Protein AF-A0A3Q0IW67-F1 (afdb_monomer_lite)

Foldseek 3Di:
DPDLFPDDVVVQDGQFGHDPPDPDTHGDVVRVVSCVVPPDDDPDDQDLVNVLCVVVVVVVVVLVVCVVVCVDVDNVVVDPCVVVVSVVSVVD

InterPro domains:
  IPR050136 Fatty acid oxidation complex subunit alpha [PTHR43612] (8-76)

Sequence (92 aa):
MPFWCPPGRKSGKGYFVYAKGSKARPVNDGALAILKKYSLQPQSALKDEDLQLRMVSRFVNEAVLCLEETILNSPVSFGTRFPLCVSKLVSQ

Structure (mmCIF, N/CA/C/O backbone):
data_AF-A0A3Q0IW67-F1
#
_entry.id   AF-A0A3Q0IW67-F1
#
loop_
_atom_site.group_PDB
_atom_site.id
_atom_site.type_symbol
_atom_site.label_atom_id
_atom_site.label_alt_id
_atom_site.label_comp_id
_atom_site.label_asym_id
_atom_site.label_entity_id
_atom_site.label_seq_id
_atom_site.pdbx_PDB_ins_code
_atom_site.Cartn_x
_atom_site.Cartn_y
_atom_site.Cartn_z
_atom_site.occupancy
_atom_site.B_iso_or_equiv
_atom_site.auth_seq_id
_atom_site.auth_comp_id
_atom_site.auth_asym_id
_atom_site.auth_atom_id
_atom_site.pdbx_PDB_model_num
ATOM 1 N N . MET A 1 1 ? -24.210 -13.305 -4.120 1.00 35.44 1 MET A N 1
ATOM 2 C CA . MET A 1 1 ? -22.859 -13.627 -3.608 1.00 35.44 1 MET A CA 1
ATOM 3 C C . MET A 1 1 ? -22.582 -12.695 -2.440 1.00 35.44 1 MET A C 1
ATOM 5 O O . MET A 1 1 ? -22.736 -11.494 -2.642 1.00 35.44 1 MET A O 1
ATOM 9 N N . PRO A 1 2 ? -22.287 -13.178 -1.222 1.00 48.53 2 PRO A N 1
ATOM 10 C CA . PRO A 1 2 ? -21.975 -12.270 -0.124 1.00 48.53 2 PRO A CA 1
ATOM 11 C C . PRO A 1 2 ? -20.703 -11.494 -0.487 1.00 48.53 2 PRO A C 1
ATOM 13 O O . PRO A 1 2 ? -19.745 -12.068 -0.995 1.00 48.53 2 PRO A O 1
ATOM 16 N N . PHE A 1 3 ? -20.725 -10.177 -0.319 1.00 48.41 3 PHE A N 1
ATOM 17 C CA . PHE A 1 3 ? -19.627 -9.290 -0.690 1.00 48.41 3 PHE A CA 1
ATOM 18 C C . PHE A 1 3 ? -18.551 -9.375 0.403 1.00 48.41 3 PHE A C 1
ATOM 20 O O . PHE A 1 3 ? -18.727 -8.851 1.499 1.00 48.41 3 PHE A O 1
ATOM 27 N N . TRP A 1 4 ? -17.473 -10.115 0.142 1.00 54.91 4 TRP A N 1
ATOM 28 C CA . TRP A 1 4 ? -16.446 -10.459 1.140 1.00 54.91 4 TRP A CA 1
ATOM 29 C C . TRP A 1 4 ? -15.480 -9.319 1.507 1.00 54.91 4 TRP A C 1
ATOM 31 O O . TRP A 1 4 ? -14.717 -9.455 2.459 1.00 54.91 4 TRP A O 1
ATOM 41 N N . CYS A 1 5 ? -15.510 -8.191 0.794 1.00 54.88 5 CYS A N 1
ATOM 42 C CA . CYS A 1 5 ? -14.655 -7.035 1.063 1.00 54.88 5 CYS A CA 1
ATOM 43 C C . CYS A 1 5 ? -15.515 -5.814 1.435 1.00 54.88 5 CYS A C 1
ATOM 45 O O . CYS A 1 5 ? -16.405 -5.468 0.665 1.00 54.88 5 CYS A O 1
ATOM 47 N N . PRO A 1 6 ? -15.294 -5.135 2.576 1.00 64.88 6 PRO A N 1
ATOM 48 C CA . PRO A 1 6 ? -16.049 -3.935 2.934 1.00 64.88 6 PRO A CA 1
ATOM 49 C C . PRO A 1 6 ? -15.910 -2.833 1.865 1.00 64.88 6 PRO A C 1
ATOM 51 O O . PRO A 1 6 ? -14.800 -2.580 1.385 1.00 64.88 6 PRO A O 1
ATOM 54 N N . PRO A 1 7 ? -17.001 -2.153 1.473 1.00 75.31 7 PRO A N 1
ATOM 55 C CA . PRO A 1 7 ? -16.963 -1.174 0.394 1.00 75.31 7 PRO A CA 1
ATOM 56 C C . PRO A 1 7 ? -16.114 0.044 0.793 1.00 75.31 7 PRO A C 1
ATOM 58 O O . PRO A 1 7 ? -16.338 0.656 1.824 1.00 75.31 7 PRO A O 1
ATOM 61 N N . GLY A 1 8 ? -15.114 0.404 -0.015 1.00 83.12 8 GLY A N 1
ATOM 62 C CA . GLY A 1 8 ? -14.054 1.344 0.377 1.00 83.12 8 GLY A CA 1
ATOM 63 C C . GLY A 1 8 ? -14.491 2.784 0.700 1.00 83.12 8 GLY A C 1
ATOM 64 O O . GLY A 1 8 ? -15.654 3.107 0.920 1.00 83.12 8 GLY A O 1
ATOM 65 N N . ARG A 1 9 ? -13.536 3.722 0.694 1.00 83.75 9 ARG A N 1
ATOM 66 C CA . ARG A 1 9 ? -13.757 5.121 1.124 1.00 83.75 9 ARG A CA 1
ATOM 67 C C . ARG A 1 9 ? -14.984 5.807 0.503 1.00 83.75 9 ARG A C 1
ATOM 69 O O . ARG A 1 9 ? -15.624 6.602 1.184 1.00 83.75 9 ARG A O 1
ATOM 76 N N . LYS A 1 10 ? -15.325 5.501 -0.756 1.00 85.19 10 LYS A N 1
ATOM 77 C CA . LYS A 1 10 ? -16.508 6.054 -1.445 1.00 85.19 10 LYS A CA 1
ATOM 78 C C . LYS A 1 10 ? -17.829 5.701 -0.743 1.00 85.19 10 LYS A C 1
ATOM 80 O O . LYS A 1 10 ? -18.756 6.496 -0.784 1.00 85.19 10 LYS A O 1
ATOM 85 N N . SER A 1 11 ? -17.882 4.563 -0.057 1.00 83.06 11 SER A N 1
ATOM 86 C CA . SER A 1 11 ? -19.040 4.082 0.708 1.00 83.06 11 SER A CA 1
ATOM 87 C C . SER A 1 11 ? -18.910 4.338 2.215 1.00 83.06 11 SER A C 1
ATOM 89 O O . SER A 1 11 ? -19.736 3.881 2.998 1.00 83.06 11 SER A O 1
ATOM 91 N N . GLY A 1 12 ? -17.865 5.055 2.643 1.00 82.75 12 GLY A N 1
ATOM 92 C CA . GLY A 1 12 ? -17.653 5.465 4.032 1.00 82.75 12 GLY A CA 1
ATOM 93 C C . GLY A 1 12 ? -17.040 4.409 4.962 1.00 82.75 12 GLY A C 1
ATOM 94 O O . GLY A 1 12 ? -16.644 4.772 6.068 1.00 82.75 12 GLY A O 1
ATOM 95 N N . LYS A 1 13 ? -16.911 3.130 4.565 1.00 84.62 13 LYS A N 1
ATOM 96 C CA . LYS A 1 13 ? -16.449 2.045 5.464 1.00 84.62 13 LYS A CA 1
ATOM 97 C C . LYS A 1 13 ? -15.650 0.934 4.762 1.00 84.62 13 LYS A C 1
ATOM 99 O O . LYS A 1 13 ? -16.221 -0.063 4.342 1.00 84.62 13 LYS A O 1
ATOM 104 N N . GLY A 1 14 ? -14.323 1.056 4.730 1.00 87.81 14 GLY A N 1
ATOM 105 C CA . GLY A 1 14 ? -13.416 0.005 4.242 1.00 87.81 14 GLY A CA 1
ATOM 106 C C . GLY A 1 14 ? -12.705 -0.725 5.388 1.00 87.81 14 GLY A C 1
ATOM 107 O O . GLY A 1 14 ? -13.316 -1.052 6.405 1.00 87.81 14 GLY A O 1
ATOM 108 N N . TYR A 1 15 ? -11.383 -0.888 5.257 1.00 88.50 15 TYR A N 1
ATOM 109 C CA . TYR A 1 15 ? -10.482 -1.242 6.371 1.00 88.50 15 TYR A CA 1
ATOM 110 C C . TYR A 1 15 ? -10.533 -0.225 7.520 1.00 88.50 15 TYR A C 1
ATOM 112 O O . TYR A 1 15 ? -10.354 -0.576 8.684 1.00 88.50 15 TYR A O 1
ATOM 120 N N . PHE A 1 16 ? -10.818 1.032 7.182 1.00 90.25 16 PHE A N 1
ATOM 121 C CA . PHE A 1 16 ? -11.039 2.118 8.127 1.00 90.25 16 PHE A CA 1
ATOM 122 C C . PHE A 1 16 ? -12.458 2.660 7.979 1.00 90.25 16 PHE A C 1
ATOM 124 O O . PHE A 1 16 ? -13.061 2.587 6.900 1.00 90.25 16 PHE A O 1
ATOM 131 N N . VAL A 1 17 ? -12.971 3.246 9.056 1.00 88.88 17 VAL A N 1
ATOM 132 C CA . VAL A 1 17 ? -14.223 4.004 9.028 1.00 88.88 17 VAL A CA 1
ATOM 133 C C . VAL A 1 17 ? -13.904 5.450 8.656 1.00 88.88 17 VAL A C 1
ATOM 135 O O . VAL A 1 17 ? -13.040 6.085 9.259 1.00 88.88 17 VAL A O 1
ATOM 138 N N . TYR A 1 18 ? -14.587 5.973 7.639 1.00 89.12 18 TYR A N 1
ATOM 139 C CA . TYR A 1 18 ? -14.357 7.314 7.111 1.00 89.12 18 TYR A CA 1
ATOM 140 C C . TYR A 1 18 ? -15.545 8.220 7.447 1.00 89.12 18 TYR A C 1
ATOM 142 O O . TYR A 1 18 ? -16.613 8.103 6.848 1.00 89.12 18 TYR A O 1
ATOM 150 N N . ALA A 1 19 ? -15.346 9.158 8.374 1.00 85.44 19 ALA A N 1
ATOM 151 C CA . ALA A 1 19 ? -16.322 10.204 8.670 1.00 85.44 19 ALA A CA 1
ATOM 152 C C . ALA A 1 19 ? -16.103 11.427 7.763 1.00 85.44 19 ALA A C 1
ATOM 154 O O . ALA A 1 19 ? -14.972 11.864 7.532 1.00 85.44 19 ALA A O 1
ATOM 155 N N . LYS A 1 20 ? -17.191 12.000 7.237 1.00 83.69 20 LYS A N 1
ATOM 156 C CA . LYS A 1 20 ? -17.125 13.188 6.375 1.00 83.69 20 LYS A CA 1
ATOM 157 C C . LYS A 1 20 ? -16.602 14.378 7.189 1.00 83.69 20 LYS A C 1
ATOM 159 O O . LYS A 1 20 ? -17.100 14.648 8.273 1.00 83.69 20 LYS A O 1
ATOM 164 N N . GLY A 1 21 ? -15.584 15.068 6.675 1.00 82.94 21 GLY A N 1
ATOM 165 C CA . GLY A 1 21 ? -14.987 16.239 7.334 1.00 82.94 21 GLY A CA 1
ATOM 166 C C . GLY A 1 21 ? -13.995 15.932 8.463 1.00 82.94 21 GLY A C 1
ATOM 167 O O . GLY A 1 21 ? -13.331 16.850 8.930 1.00 82.94 21 GLY A O 1
ATOM 168 N N . SER A 1 22 ? -13.821 14.667 8.860 1.00 85.12 22 SER A N 1
ATOM 169 C CA . SER A 1 22 ? -12.819 14.277 9.857 1.00 85.12 22 SER A CA 1
ATOM 170 C C . SER A 1 22 ? -11.600 13.627 9.203 1.00 85.12 22 SER A C 1
ATOM 172 O O . SER A 1 22 ? -11.711 12.867 8.240 1.00 85.12 22 SER A O 1
ATOM 174 N N . LYS A 1 23 ? -10.411 13.917 9.741 1.00 85.31 23 LYS A N 1
ATOM 175 C CA . LYS A 1 23 ? -9.167 13.218 9.378 1.00 85.31 23 LYS A CA 1
ATOM 176 C C . LYS A 1 23 ? -8.974 11.922 10.167 1.00 85.31 23 LYS A C 1
ATOM 178 O O . LYS A 1 23 ? -8.087 11.151 9.806 1.00 85.31 23 LYS A O 1
ATOM 183 N N . ALA A 1 24 ? -9.777 11.686 11.207 1.00 85.56 24 ALA A N 1
ATOM 184 C CA . ALA A 1 24 ? -9.706 10.472 12.006 1.00 85.56 24 ALA A CA 1
ATOM 185 C C . ALA A 1 24 ? -10.050 9.247 11.148 1.00 85.56 24 ALA A C 1
ATOM 187 O O . ALA A 1 24 ? -11.018 9.255 10.385 1.00 85.56 24 ALA A O 1
ATOM 188 N N . ARG A 1 25 ? -9.232 8.199 11.271 1.00 87.19 25 ARG A N 1
ATOM 189 C CA . ARG A 1 25 ? -9.386 6.930 10.549 1.00 87.19 25 ARG A CA 1
ATOM 190 C C . ARG A 1 25 ?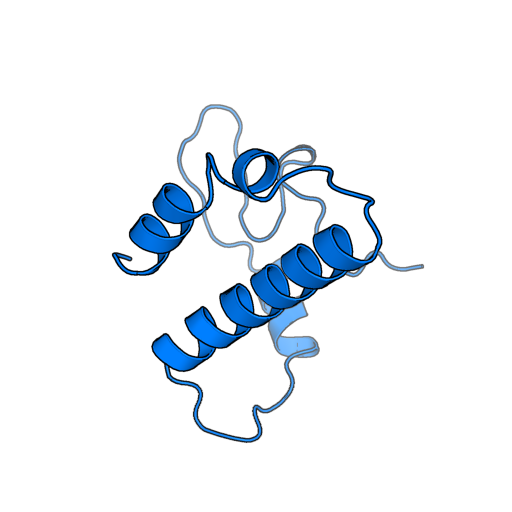 -9.301 5.777 11.544 1.00 87.19 25 ARG A C 1
ATOM 192 O O . ARG A 1 25 ? -8.272 5.108 11.597 1.00 87.19 25 ARG A O 1
ATOM 199 N N . PRO A 1 26 ? -10.332 5.578 12.379 1.00 91.12 26 PRO A N 1
ATOM 200 C CA . PRO A 1 26 ? -10.367 4.423 13.258 1.00 91.12 26 PRO A CA 1
ATOM 201 C C . PRO A 1 26 ? -10.454 3.135 12.430 1.00 91.12 26 PRO A C 1
ATOM 203 O O . PRO A 1 26 ? -11.034 3.110 11.335 1.00 91.12 26 PRO A O 1
ATOM 206 N N . VAL A 1 27 ? -9.846 2.074 12.955 1.00 90.75 27 VAL A N 1
ATOM 207 C CA . VAL A 1 27 ? -9.867 0.741 12.347 1.00 90.75 27 VAL A CA 1
ATOM 208 C C . VAL A 1 27 ? -11.289 0.184 12.402 1.00 90.75 27 VAL A C 1
ATOM 210 O O . VAL A 1 27 ? -12.017 0.403 13.365 1.00 90.75 27 VAL A O 1
ATOM 213 N N . ASN A 1 28 ? -11.706 -0.503 11.341 1.00 90.25 28 ASN A N 1
ATOM 214 C CA . ASN A 1 28 ? -13.003 -1.162 11.293 1.00 90.25 28 ASN A CA 1
ATOM 215 C C . ASN A 1 28 ? -12.909 -2.576 11.892 1.00 90.25 28 ASN A C 1
ATOM 217 O O . ASN A 1 28 ? -12.351 -3.478 11.264 1.00 90.25 28 ASN A O 1
ATOM 221 N N . ASP A 1 29 ? -13.517 -2.796 13.058 1.00 90.56 29 ASP A N 1
ATOM 222 C CA . ASP A 1 29 ? -13.531 -4.107 13.725 1.00 90.56 29 ASP A CA 1
ATOM 223 C C . ASP A 1 29 ? -14.190 -5.206 12.880 1.00 90.56 29 ASP A C 1
ATOM 225 O O . ASP A 1 29 ? -13.754 -6.358 12.896 1.00 90.56 29 ASP A O 1
ATOM 229 N N . GLY A 1 30 ? -15.190 -4.853 12.065 1.00 87.75 30 GLY A N 1
ATOM 230 C CA . GLY A 1 30 ? -15.805 -5.790 11.124 1.00 87.75 30 GLY A CA 1
ATOM 231 C C . GLY A 1 30 ? -14.824 -6.261 10.047 1.00 87.75 30 GLY A C 1
ATOM 232 O O . GLY A 1 30 ? -14.835 -7.431 9.668 1.00 87.75 30 GLY A O 1
ATOM 233 N N . ALA A 1 31 ? -13.923 -5.381 9.598 1.00 87.81 31 ALA A N 1
ATOM 234 C CA . ALA A 1 31 ? -12.860 -5.757 8.670 1.00 87.81 31 ALA A CA 1
ATOM 235 C C . ALA A 1 31 ? -11.827 -6.670 9.352 1.00 87.81 31 ALA A C 1
ATOM 237 O O . ALA A 1 31 ? -11.419 -7.670 8.763 1.00 87.81 31 ALA A O 1
ATOM 238 N N . LEU A 1 32 ? -11.463 -6.392 10.610 1.00 89.31 32 LEU A N 1
ATOM 239 C CA . LEU A 1 32 ? -10.567 -7.255 11.389 1.00 89.31 32 LEU A CA 1
ATOM 240 C C . LEU A 1 32 ? -11.147 -8.659 11.601 1.00 89.31 32 LEU A C 1
ATOM 242 O O . LEU A 1 32 ? -10.413 -9.641 11.507 1.00 89.31 32 LEU A O 1
ATOM 246 N N . ALA A 1 33 ? -12.452 -8.771 11.858 1.00 90.19 33 ALA A N 1
ATOM 247 C CA . ALA A 1 33 ? -13.120 -10.061 12.010 1.00 90.19 33 ALA A CA 1
ATOM 248 C C . ALA A 1 33 ? -13.048 -10.903 10.723 1.00 90.19 33 ALA A C 1
ATOM 250 O O . ALA A 1 33 ? -12.758 -12.097 10.785 1.00 90.19 33 ALA A O 1
ATOM 251 N N . ILE A 1 34 ? -13.246 -10.278 9.556 1.00 89.62 34 ILE A N 1
ATOM 252 C CA . ILE A 1 34 ? -13.118 -10.945 8.251 1.00 89.62 34 ILE A CA 1
ATOM 253 C C . ILE A 1 34 ? -11.671 -11.393 8.016 1.00 89.62 34 ILE A C 1
ATOM 255 O O . ILE A 1 34 ? -11.447 -12.547 7.659 1.00 89.62 34 ILE A O 1
ATOM 259 N N . LEU A 1 35 ? -10.687 -10.520 8.266 1.00 88.69 35 LEU A N 1
ATOM 260 C CA . LEU A 1 35 ? -9.269 -10.859 8.104 1.00 88.69 35 LEU A CA 1
ATOM 261 C C . LEU A 1 35 ? -8.869 -12.048 8.977 1.00 88.69 35 LEU A C 1
ATOM 263 O O . LEU A 1 35 ? -8.246 -12.978 8.482 1.00 88.69 35 LEU A O 1
ATOM 267 N N . LYS A 1 36 ? -9.275 -12.055 10.251 1.00 89.56 36 LYS A N 1
ATOM 268 C CA . LYS A 1 36 ? -8.997 -13.167 11.172 1.00 89.56 3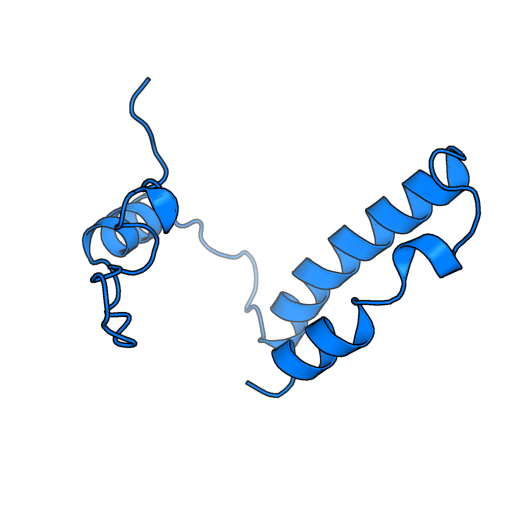6 LYS A CA 1
ATOM 269 C C . LYS A 1 36 ?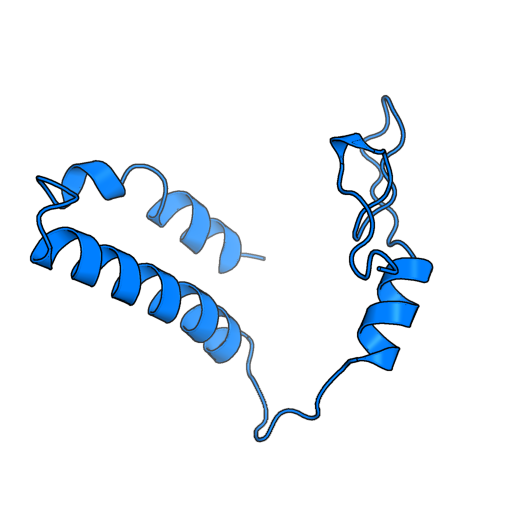 -9.649 -14.468 10.712 1.00 89.56 36 LYS A C 1
ATOM 271 O O . LYS A 1 36 ? -9.029 -15.519 10.808 1.00 89.56 36 LYS A O 1
ATOM 276 N N . LYS A 1 37 ? -10.876 -14.399 10.189 1.00 91.06 37 LYS A N 1
ATOM 277 C CA . LYS A 1 37 ? -11.616 -15.573 9.709 1.00 91.06 37 LYS A CA 1
ATOM 278 C C . LYS A 1 37 ? -10.951 -16.244 8.502 1.00 91.06 37 LYS A C 1
ATOM 280 O O . LYS A 1 37 ? -11.070 -17.455 8.354 1.00 91.06 37 LYS A O 1
ATOM 285 N N . TYR A 1 38 ? -10.275 -15.471 7.652 1.00 89.00 38 TYR A N 1
ATOM 286 C CA . TYR A 1 38 ? -9.690 -15.954 6.394 1.00 89.00 38 TYR A CA 1
ATOM 287 C C . TYR A 1 38 ? -8.165 -15.821 6.332 1.00 89.00 38 TYR A C 1
ATOM 289 O O . TYR A 1 38 ? -7.577 -15.892 5.254 1.00 89.00 38 TYR A O 1
ATOM 297 N N . SER A 1 39 ? -7.520 -15.631 7.484 1.00 85.44 39 SER A N 1
ATOM 298 C CA . SER A 1 39 ? -6.066 -15.568 7.591 1.00 85.44 39 SER A CA 1
ATOM 299 C C . SER A 1 39 ? -5.465 -16.955 7.377 1.00 85.44 39 SER A C 1
ATOM 301 O O . SER A 1 39 ? -5.881 -17.921 8.014 1.00 85.44 39 SER A O 1
ATOM 303 N N . LEU A 1 40 ? -4.449 -17.046 6.521 1.00 87.44 40 LEU A N 1
ATOM 304 C CA . LEU A 1 40 ? -3.656 -18.260 6.329 1.00 87.44 40 LEU A CA 1
ATOM 305 C C . LEU A 1 40 ? -2.388 -18.186 7.183 1.00 87.44 40 LEU A C 1
ATOM 307 O O . LEU A 1 40 ? -1.844 -17.100 7.390 1.00 87.44 40 LEU A O 1
ATOM 311 N N . GLN A 1 41 ? -1.916 -19.331 7.679 1.00 84.25 41 GLN A N 1
ATOM 312 C CA . GLN A 1 41 ? -0.626 -19.383 8.363 1.00 84.25 41 GLN A CA 1
ATOM 313 C C . GLN A 1 41 ? 0.505 -19.163 7.346 1.00 84.25 41 GLN A C 1
ATOM 315 O O . GLN A 1 41 ? 0.547 -19.862 6.330 1.00 84.25 41 GLN A O 1
ATOM 320 N N . PRO A 1 42 ? 1.414 -18.199 7.579 1.00 81.25 42 PRO A N 1
ATOM 321 C CA . PRO A 1 42 ? 2.575 -18.027 6.721 1.00 81.25 42 PRO A CA 1
ATOM 322 C C . PRO A 1 42 ? 3.546 -19.202 6.910 1.00 81.25 42 PRO A C 1
ATOM 324 O O . PRO A 1 42 ? 3.800 -19.635 8.030 1.00 81.25 42 PRO A O 1
ATOM 327 N N . GLN A 1 43 ? 4.106 -19.704 5.806 1.00 76.25 43 GLN A N 1
ATOM 328 C CA . GLN A 1 43 ? 5.045 -20.838 5.797 1.00 76.25 43 GLN A CA 1
ATOM 329 C C . GLN A 1 43 ? 6.376 -20.519 6.510 1.00 76.25 43 GLN A C 1
ATOM 331 O O . GLN A 1 43 ? 7.065 -21.420 6.979 1.00 76.25 43 GLN A O 1
ATOM 336 N N . SER A 1 44 ? 6.756 -19.241 6.574 1.00 79.06 44 SER A N 1
ATOM 337 C CA . SER A 1 44 ? 8.000 -18.758 7.175 1.00 79.06 44 SER A CA 1
ATOM 338 C C . SER A 1 44 ? 7.768 -17.435 7.902 1.00 79.06 44 SER A C 1
ATOM 340 O O . SER A 1 44 ? 6.799 -16.726 7.625 1.00 79.06 44 SER A O 1
ATOM 342 N N . ALA A 1 45 ? 8.677 -17.081 8.814 1.00 77.69 45 ALA A N 1
ATOM 343 C CA . ALA A 1 45 ? 8.689 -15.753 9.416 1.00 77.69 45 ALA A CA 1
ATOM 344 C C . ALA A 1 45 ? 8.893 -14.706 8.309 1.00 77.69 45 ALA A C 1
ATOM 346 O O . ALA A 1 45 ? 9.926 -14.707 7.644 1.00 77.69 45 ALA A O 1
ATOM 347 N N . LEU A 1 46 ? 7.886 -13.863 8.087 1.00 80.69 46 LEU A N 1
ATOM 348 C CA . LEU A 1 46 ? 7.955 -12.748 7.148 1.00 80.69 46 LEU A CA 1
ATOM 349 C C . LEU A 1 46 ? 8.494 -11.534 7.899 1.00 80.69 46 LEU A C 1
ATOM 351 O O . LEU A 1 46 ? 7.852 -11.075 8.844 1.00 80.69 46 LEU A O 1
ATOM 355 N N . LYS A 1 47 ? 9.667 -11.039 7.502 1.00 88.50 47 LYS A N 1
ATOM 356 C CA . LYS A 1 47 ? 10.176 -9.745 7.968 1.00 88.50 47 LYS A CA 1
ATOM 357 C C . LYS A 1 47 ? 9.537 -8.623 7.148 1.00 88.50 47 LYS A C 1
ATOM 359 O O . LYS A 1 47 ? 9.029 -8.859 6.051 1.00 88.50 47 LYS A O 1
ATOM 364 N N . ASP A 1 48 ? 9.606 -7.395 7.648 1.00 86.50 48 ASP A N 1
ATOM 365 C CA . ASP A 1 48 ? 9.052 -6.230 6.945 1.00 86.50 48 ASP A CA 1
ATOM 366 C C . ASP A 1 48 ? 9.691 -6.036 5.561 1.00 86.50 48 ASP A C 1
ATOM 368 O O . ASP A 1 48 ? 8.991 -5.786 4.581 1.00 86.50 48 ASP A O 1
ATOM 372 N N . GLU A 1 49 ? 10.994 -6.293 5.446 1.00 87.06 49 GLU A N 1
ATOM 373 C CA . GLU A 1 49 ? 11.717 -6.289 4.167 1.00 87.06 49 GLU A CA 1
ATOM 374 C C . GLU A 1 49 ? 11.166 -7.333 3.180 1.00 87.06 49 GLU A C 1
ATOM 376 O O . GLU A 1 49 ? 10.989 -7.054 1.992 1.00 87.06 49 GLU A O 1
ATOM 381 N N . ASP A 1 50 ? 10.817 -8.529 3.668 1.00 87.69 50 ASP A N 1
ATOM 382 C CA . ASP A 1 50 ? 10.245 -9.591 2.834 1.00 87.69 50 ASP A CA 1
ATOM 383 C C . ASP A 1 50 ? 8.849 -9.201 2.330 1.00 87.69 50 ASP A C 1
ATOM 385 O O . ASP A 1 50 ? 8.486 -9.493 1.187 1.00 87.69 50 ASP A O 1
ATOM 389 N N . LEU A 1 51 ? 8.058 -8.515 3.163 1.00 86.75 51 LEU A N 1
ATOM 390 C CA . LEU A 1 51 ? 6.741 -7.991 2.795 1.00 86.75 51 LEU A CA 1
ATOM 391 C C . LEU A 1 51 ? 6.855 -6.904 1.722 1.00 86.75 51 LEU A C 1
ATOM 393 O O . LEU A 1 51 ? 6.121 -6.940 0.728 1.00 86.75 51 LEU A O 1
ATOM 397 N N . GLN A 1 52 ? 7.795 -5.972 1.886 1.00 86.19 52 GLN A N 1
ATOM 398 C CA . GLN A 1 52 ? 8.065 -4.922 0.905 1.00 86.19 52 GLN A CA 1
ATOM 399 C C . GLN A 1 52 ? 8.502 -5.523 -0.435 1.00 86.19 52 GLN A C 1
ATOM 401 O O . GLN A 1 52 ? 7.902 -5.225 -1.473 1.00 86.19 52 GLN A O 1
ATOM 406 N N . LEU A 1 53 ? 9.475 -6.439 -0.417 1.00 88.19 53 LEU A N 1
ATOM 407 C CA . LEU A 1 53 ? 9.945 -7.138 -1.613 1.00 88.19 53 LEU A CA 1
ATOM 408 C C . LEU A 1 53 ? 8.828 -7.941 -2.275 1.00 88.19 53 LEU A C 1
ATOM 410 O O . LEU A 1 53 ? 8.726 -7.951 -3.502 1.00 88.19 53 LEU A O 1
ATOM 414 N N . ARG A 1 54 ? 7.940 -8.574 -1.503 1.00 88.06 54 ARG A N 1
ATOM 415 C CA . ARG A 1 54 ? 6.802 -9.322 -2.049 1.00 88.06 54 ARG A CA 1
ATOM 416 C C . ARG A 1 54 ? 5.824 -8.424 -2.806 1.00 88.06 54 ARG A C 1
ATOM 418 O O . ARG A 1 54 ? 5.307 -8.853 -3.834 1.00 88.06 54 ARG A O 1
ATOM 425 N N . MET A 1 55 ? 5.583 -7.196 -2.343 1.00 85.38 55 MET A N 1
ATOM 426 C CA . MET A 1 55 ? 4.735 -6.243 -3.070 1.00 85.38 55 MET A CA 1
ATOM 427 C C . MET A 1 55 ? 5.440 -5.683 -4.310 1.00 85.38 55 MET A C 1
ATOM 429 O O . MET A 1 55 ? 4.865 -5.662 -5.398 1.00 85.38 55 MET A O 1
ATOM 433 N N . VAL A 1 56 ? 6.695 -5.259 -4.154 1.00 87.19 56 VAL A N 1
ATOM 434 C CA . VAL A 1 56 ? 7.456 -4.574 -5.207 1.00 87.19 56 VAL A CA 1
ATOM 435 C C . VAL A 1 56 ? 7.825 -5.527 -6.342 1.00 87.19 56 VAL A C 1
ATOM 437 O O . VAL A 1 56 ? 7.606 -5.195 -7.502 1.00 87.19 56 VAL A O 1
ATOM 440 N N . SER A 1 57 ? 8.322 -6.728 -6.034 1.00 88.31 57 SER A N 1
ATOM 441 C CA . SER A 1 57 ? 8.735 -7.710 -7.050 1.00 88.31 57 SER A CA 1
ATOM 442 C C . SER A 1 57 ? 7.593 -8.109 -7.981 1.00 88.31 57 SER A C 1
ATOM 444 O O . SER A 1 57 ? 7.788 -8.200 -9.187 1.00 88.31 57 SER A O 1
ATOM 446 N N . ARG A 1 58 ? 6.382 -8.301 -7.441 1.00 87.25 58 ARG A N 1
ATOM 447 C CA . ARG A 1 58 ? 5.201 -8.637 -8.247 1.00 87.25 58 ARG A CA 1
ATOM 448 C C . ARG A 1 58 ? 4.844 -7.505 -9.196 1.00 87.25 58 ARG A C 1
ATOM 450 O O . ARG A 1 58 ? 4.610 -7.757 -10.368 1.00 87.25 58 ARG A O 1
ATOM 457 N N . PHE A 1 59 ? 4.858 -6.269 -8.706 1.00 85.94 59 PHE A N 1
ATOM 458 C CA . PHE A 1 59 ? 4.576 -5.106 -9.538 1.00 85.94 59 PHE A CA 1
ATOM 459 C C . PHE A 1 59 ? 5.616 -4.916 -10.652 1.00 85.94 59 PHE A C 1
ATOM 461 O O . PHE A 1 59 ? 5.251 -4.679 -11.799 1.00 85.94 59 PHE A O 1
ATOM 468 N N . VAL A 1 60 ? 6.906 -5.029 -10.324 1.00 87.06 60 VAL A N 1
ATOM 469 C CA . VAL A 1 60 ? 7.989 -4.847 -11.301 1.00 87.06 60 VAL A CA 1
ATOM 470 C C . VAL A 1 60 ? 7.956 -5.942 -12.363 1.00 87.06 60 VAL A C 1
ATOM 472 O O . VAL A 1 60 ? 8.100 -5.628 -13.539 1.00 87.06 60 VAL A O 1
ATOM 475 N N . ASN A 1 61 ? 7.707 -7.196 -11.979 1.00 90.00 61 ASN A N 1
ATOM 476 C CA . ASN A 1 61 ? 7.608 -8.295 -12.939 1.00 90.00 61 ASN A CA 1
ATOM 477 C C . ASN A 1 61 ? 6.496 -8.056 -13.972 1.00 90.00 61 ASN A C 1
ATOM 479 O O . ASN A 1 61 ? 6.744 -8.203 -15.163 1.00 90.00 61 ASN A O 1
ATOM 483 N N . GLU A 1 62 ? 5.308 -7.623 -13.542 1.00 85.62 62 GLU A N 1
ATOM 484 C CA . GLU A 1 62 ? 4.214 -7.284 -14.466 1.00 85.62 62 GLU A CA 1
ATOM 485 C C . GLU A 1 62 ? 4.573 -6.098 -15.374 1.00 85.62 62 GLU A C 1
ATOM 487 O O . GLU A 1 62 ? 4.285 -6.113 -16.569 1.00 85.62 62 GLU A O 1
ATOM 492 N N . ALA A 1 63 ? 5.243 -5.074 -14.834 1.00 84.31 63 ALA A N 1
ATOM 493 C CA . ALA A 1 63 ? 5.679 -3.922 -15.622 1.00 84.31 63 ALA A CA 1
ATOM 494 C C . ALA A 1 63 ? 6.695 -4.303 -16.716 1.00 84.31 63 ALA A C 1
ATOM 496 O O . ALA A 1 63 ? 6.646 -3.746 -17.813 1.00 84.31 63 ALA A O 1
ATOM 497 N N . VAL A 1 64 ? 7.592 -5.257 -16.437 1.00 84.75 64 VAL A N 1
ATOM 498 C CA . VAL A 1 64 ? 8.538 -5.796 -17.427 1.00 84.75 64 VAL A CA 1
ATOM 499 C C . VAL A 1 64 ? 7.803 -6.605 -18.495 1.00 84.75 64 VAL A C 1
ATOM 501 O O . VAL A 1 64 ? 8.028 -6.363 -19.677 1.00 84.75 64 VAL A O 1
ATOM 504 N N . LEU A 1 65 ? 6.861 -7.473 -18.109 1.00 85.81 65 LEU A N 1
ATOM 505 C CA . LEU A 1 65 ? 6.046 -8.233 -19.068 1.00 85.81 65 LEU A CA 1
ATOM 506 C C . LEU A 1 65 ? 5.268 -7.309 -20.017 1.00 85.81 65 LEU A C 1
ATOM 508 O O . LEU A 1 65 ? 5.265 -7.510 -21.226 1.00 85.81 65 LEU A O 1
ATOM 512 N N . CYS A 1 66 ? 4.687 -6.226 -19.502 1.00 81.50 66 CYS A N 1
ATOM 513 C CA . CYS A 1 66 ? 3.974 -5.239 -20.320 1.00 81.50 66 CYS A CA 1
ATOM 514 C C . CYS A 1 66 ? 4.883 -4.495 -21.319 1.00 81.50 66 CYS A C 1
ATOM 516 O O . CYS A 1 66 ? 4.401 -3.979 -22.332 1.00 81.50 66 CYS A O 1
ATOM 518 N N . LEU A 1 67 ? 6.183 -4.393 -21.022 1.00 81.62 67 LEU A N 1
ATOM 519 C CA . LEU A 1 67 ? 7.180 -3.825 -21.928 1.00 81.62 67 LEU A CA 1
ATOM 520 C C . LEU A 1 67 ? 7.551 -4.832 -23.029 1.00 81.62 67 LEU A C 1
ATOM 522 O O . LEU A 1 67 ? 7.666 -4.443 -24.189 1.00 81.62 67 LEU A O 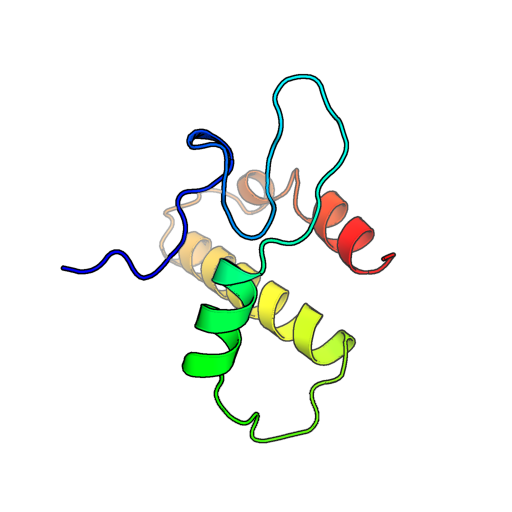1
ATOM 526 N N . GLU A 1 68 ? 7.689 -6.113 -22.679 1.00 83.31 68 GLU A N 1
ATOM 527 C CA . GLU A 1 68 ? 7.962 -7.208 -23.623 1.00 83.31 68 GLU A CA 1
ATOM 528 C C . GLU A 1 68 ? 6.793 -7.446 -24.587 1.00 83.31 68 GLU A C 1
ATOM 530 O O . GLU A 1 68 ? 7.001 -7.591 -25.790 1.00 83.31 68 GLU A O 1
ATOM 535 N N . GLU A 1 69 ? 5.557 -7.398 -24.087 1.00 85.75 69 GLU A N 1
ATOM 536 C CA . GLU A 1 69 ? 4.338 -7.505 -24.898 1.00 85.75 69 GLU A CA 1
ATOM 537 C C . GLU A 1 69 ? 4.044 -6.230 -25.708 1.00 85.75 69 GLU A C 1
ATOM 539 O O . GLU A 1 69 ? 3.051 -6.159 -26.432 1.00 85.75 69 GLU A O 1
ATOM 544 N N . THR A 1 70 ? 4.900 -5.203 -25.618 1.00 76.25 70 THR A N 1
ATOM 545 C CA . THR A 1 70 ? 4.779 -3.902 -26.305 1.00 76.25 70 THR A CA 1
ATOM 546 C C . THR A 1 70 ? 3.492 -3.125 -26.006 1.00 76.25 70 THR A C 1
ATOM 548 O O . THR A 1 70 ? 3.205 -2.124 -26.662 1.00 76.25 70 THR A O 1
ATOM 551 N N . ILE A 1 71 ? 2.747 -3.520 -24.965 1.00 76.69 71 ILE A N 1
ATOM 552 C CA . ILE A 1 71 ? 1.604 -2.762 -24.423 1.00 76.69 71 ILE A CA 1
ATOM 553 C C . ILE A 1 71 ? 2.069 -1.371 -23.989 1.00 76.69 71 ILE A C 1
ATOM 555 O O . ILE A 1 71 ? 1.310 -0.400 -24.038 1.00 76.69 71 ILE A O 1
ATOM 559 N N . LEU A 1 72 ? 3.334 -1.272 -23.578 1.00 70.69 72 LEU A N 1
ATOM 560 C CA . LEU A 1 72 ? 3.952 -0.027 -23.187 1.00 70.69 72 LEU A CA 1
ATOM 561 C C . LEU A 1 72 ? 5.182 0.271 -24.054 1.00 70.69 72 LEU A C 1
ATOM 563 O O . LEU A 1 72 ? 6.111 -0.520 -24.145 1.00 70.69 72 LEU A O 1
ATOM 567 N N . ASN A 1 73 ? 5.190 1.436 -24.704 1.00 73.75 73 ASN A N 1
ATOM 568 C CA . ASN A 1 73 ? 6.170 1.775 -25.745 1.00 73.75 73 ASN A CA 1
ATOM 569 C C . ASN A 1 73 ? 7.540 2.228 -25.210 1.00 73.75 73 ASN A C 1
ATOM 571 O O . ASN A 1 73 ? 8.482 2.377 -25.986 1.00 73.75 73 ASN A O 1
ATOM 575 N N . SER A 1 74 ? 7.658 2.526 -23.912 1.00 70.00 74 SER A N 1
ATOM 576 C CA . SER A 1 74 ? 8.923 2.961 -23.311 1.00 70.00 74 SER A CA 1
ATOM 577 C C . SER A 1 74 ? 8.943 2.773 -21.788 1.00 70.00 74 SER A C 1
ATOM 579 O O . SER A 1 74 ? 7.922 2.978 -21.130 1.00 70.00 74 SER A O 1
ATOM 581 N N . PRO A 1 75 ? 10.098 2.489 -21.170 1.00 68.25 75 PRO A N 1
ATOM 582 C CA . PRO A 1 75 ? 10.190 2.301 -19.718 1.00 68.25 75 PRO A CA 1
ATOM 583 C C . PRO A 1 75 ? 9.882 3.579 -18.912 1.00 68.25 75 PRO A C 1
ATOM 585 O O . PRO A 1 75 ? 9.518 3.506 -17.740 1.00 68.25 75 PRO A O 1
ATOM 588 N N . VAL A 1 76 ? 9.979 4.763 -19.527 1.00 72.12 76 VAL A N 1
ATOM 589 C CA . VAL A 1 76 ? 9.769 6.061 -18.858 1.00 72.12 76 VAL A CA 1
ATOM 590 C C . VAL A 1 76 ? 8.288 6.322 -18.564 1.00 72.12 76 VAL A C 1
ATOM 592 O O . VAL A 1 76 ? 7.956 6.922 -17.540 1.00 72.12 76 VAL A O 1
ATOM 595 N N . SER A 1 77 ? 7.381 5.818 -19.403 1.00 61.97 77 SER A N 1
ATOM 596 C CA . SER A 1 77 ? 5.928 5.974 -19.222 1.00 61.97 77 SER A CA 1
ATOM 597 C C . SER A 1 77 ? 5.397 5.319 -17.938 1.00 61.97 77 SER A C 1
ATOM 599 O O . SER A 1 77 ? 4.378 5.755 -17.408 1.00 61.97 77 SER A O 1
ATOM 601 N N . PHE A 1 78 ? 6.107 4.329 -17.391 1.00 58.59 78 PHE A N 1
ATOM 602 C CA . PHE A 1 78 ? 5.765 3.685 -16.119 1.00 58.59 78 PHE A CA 1
ATOM 603 C C . PHE A 1 78 ? 6.162 4.512 -14.875 1.00 58.59 78 PHE A C 1
ATOM 605 O O . PHE A 1 78 ? 5.663 4.263 -13.776 1.00 58.59 78 PHE A O 1
ATOM 612 N N . GLY A 1 79 ? 7.089 5.469 -15.004 1.00 59.59 79 GLY A N 1
ATOM 613 C CA . GLY A 1 79 ? 8.057 5.748 -13.935 1.00 59.59 79 GLY A CA 1
ATOM 614 C C . GLY A 1 79 ? 7.844 6.961 -13.025 1.00 59.59 79 GLY A C 1
ATOM 615 O O . GLY A 1 79 ? 8.560 7.085 -12.035 1.00 59.59 79 GLY A O 1
ATOM 616 N N . THR A 1 80 ? 6.895 7.869 -13.261 1.00 49.94 80 THR A N 1
ATOM 617 C CA . THR A 1 80 ? 6.902 9.148 -12.508 1.00 49.94 80 THR A CA 1
ATOM 618 C C . THR A 1 80 ? 6.419 9.052 -11.055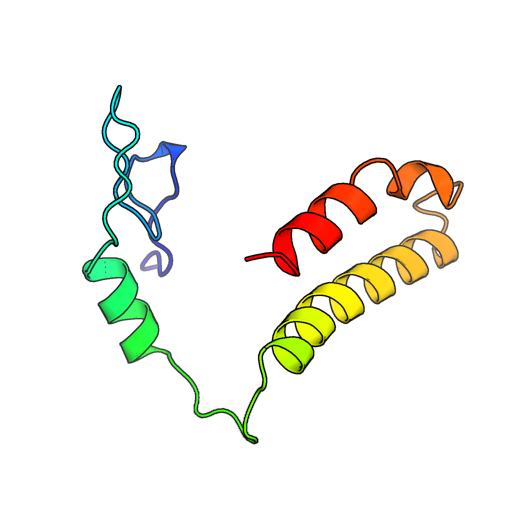 1.00 49.94 80 THR A C 1
ATOM 620 O O . THR A 1 80 ? 6.596 10.001 -10.291 1.00 49.94 80 THR A O 1
ATOM 623 N N . ARG A 1 81 ? 5.845 7.917 -10.623 1.00 52.25 81 ARG A N 1
ATOM 624 C CA . ARG A 1 81 ? 5.307 7.767 -9.254 1.00 52.25 81 ARG A CA 1
ATOM 625 C C . ARG A 1 81 ? 5.886 6.621 -8.428 1.00 52.25 81 ARG A C 1
ATOM 627 O O . ARG A 1 81 ? 5.634 6.567 -7.226 1.00 52.25 81 ARG A O 1
ATOM 634 N N . PHE A 1 82 ? 6.686 5.752 -9.038 1.00 52.94 82 PHE A N 1
ATOM 635 C CA . PHE A 1 82 ? 7.232 4.567 -8.382 1.00 52.94 82 PHE A CA 1
ATOM 636 C C . PHE A 1 82 ? 8.234 4.884 -7.252 1.00 52.94 82 PHE A C 1
ATOM 638 O O . PHE A 1 82 ? 7.981 4.456 -6.122 1.00 52.94 82 PHE A O 1
ATOM 645 N N . PRO A 1 83 ? 9.286 5.710 -7.457 1.00 51.72 83 PRO A N 1
ATOM 646 C CA . PRO A 1 83 ? 10.250 5.986 -6.388 1.00 51.72 83 PRO A CA 1
ATOM 647 C C . PRO A 1 83 ? 9.612 6.730 -5.205 1.00 51.72 83 PRO A C 1
ATOM 649 O O . PRO A 1 83 ? 9.853 6.383 -4.056 1.00 51.72 83 PRO A O 1
ATOM 652 N N . LEU A 1 84 ? 8.692 7.669 -5.452 1.00 48.91 84 LEU A N 1
ATOM 653 C CA . LEU A 1 84 ? 8.000 8.411 -4.386 1.00 48.91 84 LEU A CA 1
ATOM 654 C C . LEU A 1 84 ? 7.087 7.538 -3.507 1.00 48.91 84 LEU A C 1
ATOM 656 O O . LEU A 1 84 ? 6.815 7.909 -2.363 1.00 48.91 84 LEU A O 1
ATOM 660 N N . CYS A 1 85 ? 6.571 6.425 -4.037 1.00 42.06 85 CYS A N 1
ATOM 661 C CA . CYS A 1 85 ? 5.710 5.506 -3.292 1.00 42.06 85 CYS A CA 1
ATOM 662 C C . CYS A 1 85 ? 6.537 4.495 -2.488 1.00 42.06 85 CYS A C 1
ATOM 664 O O . CYS A 1 85 ? 6.232 4.270 -1.321 1.00 42.06 85 CYS A O 1
ATOM 666 N N . VAL A 1 86 ? 7.624 3.970 -3.067 1.00 49.94 86 VAL A N 1
ATOM 667 C CA . VAL A 1 86 ? 8.533 3.033 -2.386 1.00 49.94 86 VAL A CA 1
ATOM 668 C C . VAL A 1 86 ? 9.305 3.731 -1.261 1.00 49.94 86 VAL A C 1
ATOM 670 O O . VAL A 1 86 ? 9.309 3.236 -0.139 1.00 49.94 86 VAL A O 1
ATOM 673 N N . SER A 1 87 ? 9.845 4.936 -1.481 1.00 41.88 87 SER A N 1
ATOM 674 C CA . SER A 1 87 ? 10.541 5.687 -0.420 1.00 41.88 87 SER A CA 1
ATOM 675 C C . SER A 1 87 ? 9.634 6.042 0.766 1.00 41.88 87 SER A C 1
ATOM 677 O O . SER A 1 87 ? 10.104 6.128 1.894 1.00 41.88 87 SER A O 1
ATOM 679 N N . LYS A 1 88 ? 8.325 6.231 0.542 1.00 43.50 88 LYS A N 1
ATOM 680 C CA . LYS A 1 88 ? 7.352 6.476 1.624 1.00 43.50 88 LYS A CA 1
ATOM 681 C C . LYS A 1 88 ? 6.875 5.207 2.330 1.00 43.50 88 LYS A C 1
ATOM 683 O O . LYS A 1 88 ? 6.358 5.325 3.434 1.00 43.50 88 LYS A O 1
ATOM 688 N N . LEU A 1 89 ? 7.023 4.041 1.703 1.00 41.19 89 LEU A N 1
ATOM 689 C CA . LEU A 1 89 ? 6.714 2.732 2.286 1.00 41.19 89 LEU A CA 1
ATOM 690 C C . LEU A 1 89 ? 7.865 2.188 3.144 1.00 41.19 89 LEU A C 1
ATOM 692 O O . LEU A 1 89 ? 7.591 1.470 4.092 1.00 41.19 89 LEU A O 1
ATOM 696 N N . VAL A 1 90 ? 9.118 2.550 2.842 1.00 41.38 90 VAL A N 1
ATOM 697 C CA . VAL A 1 90 ? 10.311 2.158 3.627 1.00 41.38 90 VAL A CA 1
ATOM 698 C C . VAL A 1 90 ? 10.529 3.062 4.853 1.00 41.38 90 VAL A C 1
ATOM 700 O O . VAL A 1 90 ? 11.170 2.663 5.816 1.00 41.38 90 VAL A O 1
ATOM 703 N N . SER A 1 91 ? 10.008 4.294 4.841 1.00 42.75 91 SER A N 1
ATOM 704 C CA . SER A 1 91 ? 10.125 5.246 5.963 1.00 42.75 91 SER A CA 1
ATOM 705 C C . SER A 1 91 ? 8.918 5.27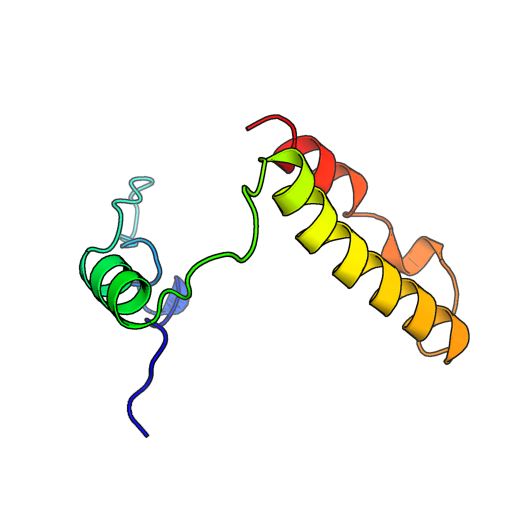3 6.916 1.00 42.75 91 SER A C 1
ATOM 707 O O . SER A 1 91 ? 8.758 6.259 7.637 1.00 42.75 91 SER A O 1
ATOM 709 N N . GLN A 1 92 ? 8.060 4.248 6.922 1.00 39.53 92 GLN A N 1
ATOM 710 C CA . GLN A 1 92 ? 6.992 4.087 7.922 1.00 39.53 92 GLN A CA 1
ATOM 711 C C . GLN A 1 92 ? 7.139 2.786 8.689 1.00 39.53 92 GLN A C 1
ATOM 713 O O . GLN A 1 92 ? 7.461 1.773 8.036 1.00 39.53 92 GLN A O 1
#

Radius of gyration: 17.72 Å; chains: 1; bounding box: 35×37×40 Å

pLDDT: mean 76.21, std 16.2, range [35.44, 91.12]

Secondary structure (DSSP, 8-state):
----S---GGGTBSSBB--TT-----B-HHHHHHHHHTPPPPSS---HHHHHHHHHHHHHHHHHHHHHTTSSS-GGGG-SSHHHHHHHHHT-

Organism: Diaphorina citri (NCBI:txid121845)